Protein AF-A0A7S1PR80-F1 (afdb_monomer_lite)

Structure (mmCIF, N/CA/C/O backbone):
data_AF-A0A7S1PR80-F1
#
_entry.id   AF-A0A7S1PR80-F1
#
loop_
_atom_site.group_PDB
_atom_site.id
_atom_site.type_symbol
_atom_site.label_atom_id
_atom_site.label_alt_id
_atom_site.label_comp_id
_atom_site.label_asym_id
_atom_site.label_entity_id
_atom_site.label_seq_id
_atom_site.pdbx_PDB_ins_code
_atom_site.Cartn_x
_atom_site.Cartn_y
_atom_site.Cartn_z
_atom_site.occupancy
_atom_site.B_iso_or_equiv
_atom_site.auth_seq_id
_atom_site.auth_comp_id
_atom_site.auth_asym_id
_atom_site.auth_atom_id
_atom_site.pdbx_PDB_model_num
ATOM 1 N N . MET A 1 1 ? 5.977 0.199 7.805 1.00 52.62 1 MET A N 1
ATOM 2 C CA . MET A 1 1 ? 6.678 -1.029 7.377 1.00 52.62 1 MET A CA 1
ATOM 3 C C . MET A 1 1 ? 7.730 -0.599 6.386 1.00 52.62 1 MET A C 1
ATOM 5 O O . MET A 1 1 ? 7.402 -0.422 5.227 1.00 52.62 1 MET A O 1
ATOM 9 N N . ASP A 1 2 ? 8.957 -0.393 6.842 1.00 49.97 2 ASP A N 1
ATOM 10 C CA . ASP A 1 2 ? 10.098 -0.130 5.963 1.00 49.97 2 ASP A CA 1
ATOM 11 C C . ASP A 1 2 ? 10.858 -1.455 5.792 1.00 49.97 2 ASP A C 1
ATOM 13 O O . ASP A 1 2 ? 11.865 -1.716 6.444 1.00 49.97 2 ASP A O 1
ATOM 17 N N . TYR A 1 3 ? 10.237 -2.398 5.077 1.00 60.94 3 TYR A N 1
ATOM 18 C CA . TYR A 1 3 ? 10.812 -3.721 4.816 1.00 60.94 3 TYR A CA 1
ATOM 19 C C . TYR A 1 3 ? 11.180 -3.744 3.349 1.00 60.94 3 TYR A C 1
ATOM 21 O O . TYR A 1 3 ? 10.397 -4.203 2.523 1.00 60.94 3 TYR A O 1
ATOM 29 N N . GLY A 1 4 ? 12.343 -3.196 3.040 1.00 55.50 4 GLY A N 1
ATOM 30 C CA . GLY A 1 4 ? 12.745 -3.032 1.658 1.00 55.50 4 GLY A CA 1
ATOM 31 C C . GLY A 1 4 ? 14.170 -2.531 1.549 1.00 55.50 4 GLY A C 1
ATOM 32 O O . GLY A 1 4 ? 14.521 -1.465 2.044 1.00 55.50 4 GLY A O 1
ATOM 33 N N . GLY A 1 5 ? 14.993 -3.347 0.906 1.00 67.69 5 GLY A N 1
ATOM 34 C CA . GLY A 1 5 ? 16.113 -2.924 0.074 1.00 67.69 5 GLY A CA 1
ATOM 35 C C . GLY A 1 5 ? 15.873 -3.497 -1.325 1.00 67.69 5 GLY A C 1
ATOM 36 O O . GLY A 1 5 ? 14.945 -4.267 -1.504 1.00 67.69 5 GLY A O 1
ATOM 37 N N . HIS A 1 6 ? 16.699 -3.175 -2.310 1.00 78.25 6 HIS A N 1
ATOM 38 C CA . HIS A 1 6 ? 16.514 -3.629 -3.698 1.00 78.25 6 HIS A CA 1
ATOM 39 C C . HIS A 1 6 ? 16.252 -5.154 -3.820 1.00 78.25 6 HIS A C 1
ATOM 41 O O . HIS A 1 6 ? 17.001 -5.949 -3.247 1.00 78.25 6 HIS A O 1
ATOM 47 N N . ASP A 1 7 ? 15.216 -5.549 -4.574 1.00 89.44 7 ASP A N 1
ATOM 48 C CA . ASP A 1 7 ? 14.821 -6.944 -4.855 1.00 89.44 7 ASP A CA 1
ATOM 49 C C . ASP A 1 7 ? 14.384 -7.802 -3.635 1.00 89.44 7 ASP A C 1
ATOM 51 O O . ASP A 1 7 ? 14.523 -9.036 -3.635 1.00 89.44 7 ASP A O 1
ATOM 55 N N . SER A 1 8 ? 13.841 -7.199 -2.573 1.00 91.06 8 SER A N 1
ATOM 56 C CA . SER A 1 8 ? 13.411 -7.939 -1.379 1.00 91.06 8 SER A CA 1
ATOM 57 C C . SER A 1 8 ? 12.095 -8.692 -1.590 1.00 91.06 8 SER A C 1
ATOM 59 O O . SER A 1 8 ? 11.257 -8.364 -2.431 1.00 91.06 8 SER A O 1
ATOM 61 N N . ARG A 1 9 ? 11.873 -9.738 -0.782 1.00 92.44 9 ARG A N 1
ATOM 62 C CA . ARG A 1 9 ? 10.638 -10.537 -0.811 1.00 92.44 9 ARG A CA 1
ATOM 63 C C . ARG A 1 9 ? 10.040 -10.648 0.584 1.00 92.44 9 ARG A C 1
ATOM 65 O O . ARG A 1 9 ? 10.538 -11.402 1.418 1.00 92.44 9 ARG A O 1
ATOM 72 N N . PHE A 1 10 ? 8.938 -9.945 0.818 1.00 92.44 10 PHE A N 1
ATOM 73 C CA . PHE A 1 10 ? 8.211 -9.945 2.083 1.00 92.44 10 PHE A CA 1
ATOM 74 C C . PHE A 1 10 ? 6.876 -10.680 1.927 1.00 92.44 10 PHE A C 1
ATOM 76 O O . PHE A 1 10 ? 5.903 -10.144 1.392 1.00 92.44 10 PHE A O 1
ATOM 83 N N . LEU A 1 11 ? 6.838 -11.949 2.346 1.00 95.19 11 LEU A N 1
ATOM 84 C CA . LEU A 1 11 ? 5.762 -12.873 1.980 1.00 95.19 11 LEU A CA 1
ATOM 85 C C . LEU A 1 11 ? 5.112 -13.548 3.194 1.00 95.19 11 LEU A C 1
ATOM 87 O O . LEU A 1 11 ? 5.820 -14.124 4.016 1.00 95.19 11 LEU A O 1
ATOM 91 N N . ARG A 1 12 ? 3.772 -13.615 3.216 1.00 96.69 12 ARG A N 1
ATOM 92 C CA . ARG A 1 12 ? 2.973 -14.400 4.190 1.00 96.69 12 ARG A CA 1
ATOM 93 C C . ARG A 1 12 ? 3.199 -14.044 5.664 1.00 96.69 12 ARG A C 1
ATOM 95 O O . ARG A 1 12 ? 3.108 -14.909 6.532 1.00 96.69 12 ARG A O 1
ATOM 102 N N . ASN A 1 13 ? 3.460 -12.779 5.953 1.00 93.88 13 ASN A N 1
ATOM 103 C CA . ASN A 1 13 ? 3.647 -12.304 7.317 1.00 93.88 13 ASN A CA 1
ATOM 104 C C . ASN A 1 13 ? 2.345 -11.776 7.921 1.00 93.88 13 ASN A C 1
ATOM 106 O O . ASN A 1 13 ? 1.431 -11.364 7.204 1.00 93.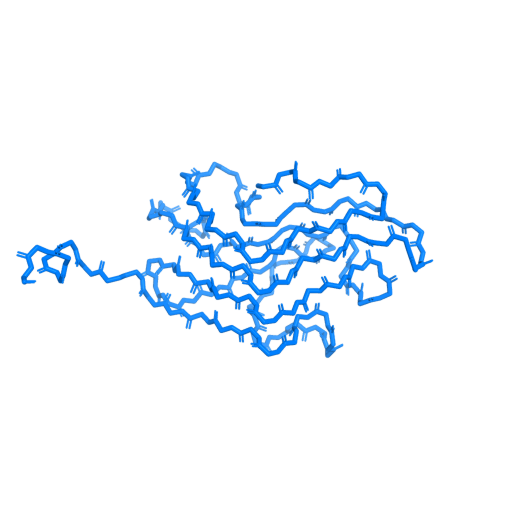88 13 ASN A O 1
ATOM 110 N N . LEU A 1 14 ? 2.303 -11.744 9.253 1.00 93.94 14 LEU A N 1
ATOM 111 C CA . LEU A 1 14 ? 1.378 -10.906 10.006 1.00 93.94 14 LEU A CA 1
ATOM 112 C C . LEU A 1 14 ? 2.093 -9.612 10.389 1.00 93.94 14 LEU A C 1
ATOM 114 O O . LEU A 1 14 ? 3.159 -9.639 11.000 1.00 93.94 14 LEU A O 1
ATOM 118 N N . VAL A 1 15 ? 1.473 -8.491 10.056 1.00 90.88 15 VAL A N 1
ATOM 119 C CA . VAL A 1 15 ? 1.936 -7.147 10.370 1.00 90.88 15 VAL A CA 1
ATOM 120 C C . VAL A 1 15 ? 0.882 -6.478 11.231 1.00 90.88 15 VAL A C 1
ATOM 122 O O . VAL A 1 15 ? -0.293 -6.468 10.872 1.00 90.88 15 VAL A O 1
ATOM 125 N N . VAL A 1 16 ? 1.295 -5.889 12.347 1.00 91.00 16 VAL A N 1
ATOM 126 C CA . VAL A 1 16 ? 0.416 -5.081 13.196 1.00 91.00 16 VAL A CA 1
ATOM 127 C C . VAL A 1 16 ? 1.081 -3.731 13.394 1.00 91.00 16 VAL A C 1
ATOM 129 O O . VAL A 1 16 ? 2.191 -3.660 13.916 1.00 91.00 16 VAL A O 1
ATOM 132 N N . THR A 1 17 ? 0.423 -2.661 12.956 1.00 87.56 17 THR 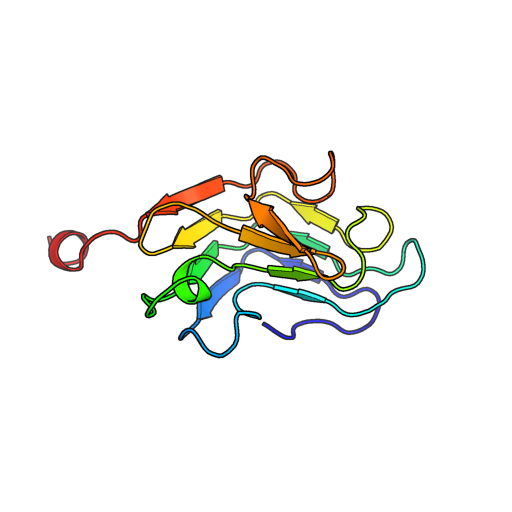A N 1
ATOM 133 C CA . THR A 1 17 ? 0.982 -1.309 13.012 1.00 87.56 17 THR A CA 1
ATOM 134 C C . THR A 1 17 ? 0.216 -0.461 14.009 1.00 87.56 17 THR A C 1
ATOM 136 O O . THR A 1 17 ? -1.005 -0.332 13.908 1.00 87.56 17 THR A O 1
ATOM 139 N N . LEU A 1 18 ? 0.937 0.177 14.929 1.00 83.00 18 LEU A N 1
ATOM 140 C CA . LEU A 1 18 ? 0.413 1.337 15.639 1.00 83.00 18 LEU A CA 1
ATOM 141 C C . LEU A 1 18 ? 0.523 2.538 14.690 1.00 83.00 18 LEU A C 1
ATOM 143 O O . LEU A 1 18 ? 1.610 2.772 14.160 1.00 83.00 18 LEU A O 1
ATOM 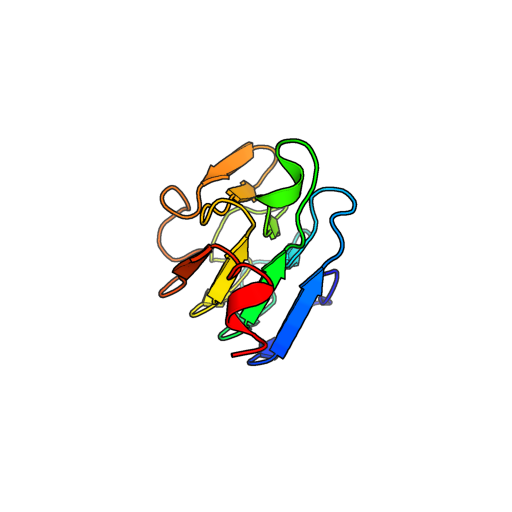147 N N . PRO A 1 19 ? -0.574 3.260 14.422 1.00 68.00 19 PRO A N 1
ATOM 148 C CA . PRO A 1 19 ? -0.598 4.307 13.411 1.00 68.00 19 PRO A CA 1
ATOM 149 C C . PRO A 1 19 ? 0.400 5.409 13.770 1.00 68.00 19 PRO A C 1
ATOM 151 O O . PRO A 1 19 ? 0.280 6.059 14.808 1.00 68.00 19 PRO A O 1
ATOM 154 N N . TYR A 1 20 ? 1.394 5.598 12.906 1.00 64.75 20 TYR A N 1
ATOM 155 C CA . TYR A 1 20 ? 2.509 6.515 13.131 1.00 64.75 20 TYR A CA 1
ATOM 156 C C . TYR A 1 20 ? 2.333 7.780 12.275 1.00 64.75 20 TYR A C 1
ATOM 158 O O . TYR A 1 20 ? 1.866 8.827 12.743 1.00 64.75 20 TYR A O 1
ATOM 166 N N . ASP A 1 21 ? 2.596 7.655 10.980 1.00 67.25 21 ASP A N 1
ATOM 167 C CA . ASP A 1 21 ? 2.653 8.753 10.012 1.00 67.25 21 ASP A CA 1
ATOM 168 C C . ASP A 1 21 ? 1.926 8.446 8.690 1.00 67.25 21 ASP A C 1
ATOM 170 O O . ASP A 1 21 ? 1.951 9.263 7.778 1.00 67.25 21 ASP A O 1
ATOM 174 N N . GLY A 1 22 ? 1.239 7.302 8.598 1.00 67.38 22 GLY A N 1
ATOM 175 C CA . GLY A 1 22 ? 0.592 6.828 7.370 1.00 67.38 22 GLY A CA 1
ATOM 176 C C . GLY A 1 22 ? 1.430 5.814 6.585 1.00 67.38 22 GLY A C 1
ATOM 177 O O . GLY A 1 22 ? 0.887 5.113 5.740 1.00 67.38 22 GLY A O 1
ATOM 178 N N . GLN A 1 23 ? 2.708 5.617 6.923 1.00 76.88 23 GLN A N 1
ATOM 179 C CA . GLN A 1 23 ? 3.593 4.629 6.290 1.00 76.88 23 GLN A CA 1
ATOM 180 C C . GLN A 1 23 ? 3.449 3.245 6.962 1.00 76.88 23 GLN A C 1
ATOM 182 O O . GLN A 1 23 ? 4.413 2.627 7.429 1.00 76.88 23 GLN A O 1
ATOM 187 N N . ASN A 1 24 ? 2.202 2.770 7.067 1.00 85.50 24 ASN A N 1
ATOM 188 C CA . ASN A 1 24 ? 1.814 1.651 7.927 1.00 85.50 24 ASN A CA 1
ATOM 189 C C . ASN A 1 24 ? 2.289 0.283 7.397 1.00 85.50 24 ASN A C 1
ATOM 191 O O . ASN A 1 24 ? 3.344 -0.191 7.813 1.00 85.50 24 ASN A O 1
ATOM 195 N N . CYS A 1 25 ? 1.534 -0.390 6.524 1.00 89.44 25 CYS A N 1
ATOM 196 C CA . CYS A 1 25 ? 1.786 -1.779 6.098 1.00 89.44 25 CYS A CA 1
ATOM 197 C C . CYS A 1 25 ? 2.849 -1.922 5.010 1.00 89.44 25 CYS A C 1
ATOM 199 O O . CYS A 1 25 ? 3.476 -2.973 4.891 1.00 89.44 25 CYS A O 1
ATOM 201 N N . VAL A 1 26 ? 3.041 -0.885 4.206 1.00 90.31 26 VAL A N 1
ATOM 202 C CA . VAL A 1 26 ? 4.012 -0.854 3.115 1.00 90.31 26 VAL A CA 1
ATOM 203 C C . VAL A 1 26 ? 4.600 0.548 3.059 1.00 90.31 26 VAL A C 1
ATOM 205 O O . VAL A 1 26 ? 3.862 1.526 3.156 1.00 90.31 26 VAL A O 1
ATOM 208 N N . ASN A 1 27 ? 5.915 0.649 2.929 1.00 89.06 27 ASN A N 1
ATOM 209 C CA . ASN A 1 27 ? 6.607 1.898 2.658 1.00 89.06 27 ASN A CA 1
ATOM 210 C C . ASN A 1 27 ? 7.714 1.619 1.649 1.00 89.06 27 ASN A C 1
ATOM 212 O O . ASN A 1 27 ? 8.611 0.835 1.941 1.00 89.06 27 ASN A O 1
ATOM 216 N N . ILE A 1 28 ? 7.599 2.196 0.461 1.00 89.06 28 ILE A N 1
ATOM 217 C CA . ILE A 1 28 ? 8.436 1.871 -0.687 1.00 89.06 28 ILE A CA 1
ATOM 218 C C . ILE A 1 28 ? 8.938 3.159 -1.316 1.00 89.06 28 ILE A C 1
ATOM 220 O O . ILE A 1 28 ? 8.149 4.015 -1.724 1.00 89.06 28 ILE A O 1
ATOM 224 N N . GLY A 1 29 ? 10.264 3.262 -1.383 1.00 88.56 29 GLY A N 1
ATOM 225 C CA . GLY A 1 29 ? 10.969 4.329 -2.077 1.00 88.56 29 GLY A CA 1
ATOM 226 C C . GLY A 1 29 ? 10.980 4.150 -3.596 1.00 88.56 29 GLY A C 1
ATOM 227 O O . GLY A 1 29 ? 10.206 3.383 -4.166 1.00 88.56 29 GLY A O 1
ATOM 228 N N . ASP A 1 30 ? 11.888 4.873 -4.246 1.00 89.56 30 ASP A N 1
ATOM 229 C CA . ASP A 1 30 ? 12.098 4.762 -5.687 1.00 89.56 30 ASP A CA 1
ATOM 230 C C . ASP A 1 30 ? 12.969 3.552 -6.036 1.00 89.56 30 ASP A C 1
ATOM 232 O O . ASP A 1 30 ? 14.008 3.314 -5.415 1.00 89.56 30 ASP A O 1
ATOM 236 N N . PHE A 1 31 ? 12.586 2.838 -7.092 1.00 89.25 31 PHE A N 1
ATOM 237 C CA . PHE A 1 31 ? 13.323 1.705 -7.637 1.00 89.25 31 PHE A CA 1
ATOM 238 C C . PHE A 1 31 ? 13.536 1.835 -9.147 1.00 89.25 31 PHE A C 1
ATOM 240 O O . PHE A 1 31 ? 12.786 2.489 -9.876 1.00 89.25 31 PHE A O 1
ATOM 247 N N . ALA A 1 32 ? 14.569 1.156 -9.646 1.00 90.00 32 ALA A N 1
ATOM 248 C CA . ALA A 1 32 ? 14.673 0.882 -11.071 1.00 90.00 32 ALA A CA 1
ATOM 249 C C . ALA A 1 32 ? 13.576 -0.113 -11.490 1.00 90.00 32 ALA A C 1
ATOM 251 O O . ALA A 1 32 ? 13.163 -0.977 -10.714 1.00 90.00 32 ALA A O 1
ATOM 252 N N . ALA A 1 33 ? 13.099 -0.006 -12.732 1.00 91.44 33 ALA A N 1
ATOM 253 C CA . ALA A 1 33 ? 12.087 -0.926 -13.245 1.00 91.44 33 ALA A CA 1
ATOM 254 C C . ALA A 1 33 ? 12.594 -2.378 -13.181 1.00 91.44 33 ALA A C 1
ATOM 256 O O . ALA A 1 33 ? 13.708 -2.665 -13.616 1.00 91.44 33 ALA A O 1
ATOM 257 N N . GLY A 1 34 ? 11.765 -3.281 -12.656 1.00 88.75 34 GLY A N 1
ATOM 258 C CA . GLY A 1 34 ? 12.105 -4.696 -12.479 1.00 88.75 34 GLY A CA 1
ATOM 259 C C . GLY A 1 34 ? 12.904 -5.023 -11.216 1.00 88.75 34 GLY A C 1
ATOM 260 O O . GLY A 1 34 ? 13.170 -6.198 -10.988 1.00 88.75 34 GLY A O 1
ATOM 261 N N . HIS A 1 35 ? 13.231 -4.018 -10.400 1.00 90.19 35 HIS A N 1
ATOM 262 C CA . HIS A 1 35 ? 14.014 -4.182 -9.174 1.00 90.19 35 HIS A CA 1
ATOM 263 C C . HIS A 1 35 ? 13.278 -3.802 -7.885 1.00 90.19 35 HIS A C 1
ATOM 265 O O . HIS A 1 35 ? 13.865 -3.565 -6.825 1.00 90.19 35 HIS A O 1
ATOM 271 N N . GLY A 1 36 ? 11.961 -3.709 -8.009 1.00 91.25 36 GLY A N 1
ATOM 272 C CA . GLY A 1 36 ? 11.069 -3.477 -6.896 1.00 91.25 36 GLY A CA 1
ATOM 273 C C . GLY A 1 36 ? 10.976 -4.658 -5.952 1.00 91.25 36 GLY A C 1
ATOM 274 O O . GLY A 1 36 ? 11.189 -5.814 -6.325 1.00 91.25 36 GLY A O 1
ATOM 275 N N . ASP A 1 37 ? 10.531 -4.358 -4.743 1.00 91.94 37 ASP A N 1
ATOM 276 C CA . ASP A 1 37 ? 10.188 -5.384 -3.776 1.00 91.94 37 ASP A CA 1
ATOM 277 C C . ASP A 1 37 ? 8.941 -6.171 -4.179 1.00 91.94 37 ASP A C 1
ATOM 279 O O . ASP A 1 37 ? 8.030 -5.686 -4.860 1.00 91.94 37 ASP A O 1
ATOM 283 N N . VAL A 1 38 ? 8.881 -7.409 -3.693 1.00 93.31 38 VAL A N 1
ATOM 284 C CA . VAL A 1 38 ? 7.700 -8.265 -3.776 1.00 93.31 38 VAL A CA 1
ATOM 285 C C . VAL A 1 38 ? 7.074 -8.383 -2.395 1.00 93.31 38 VAL A C 1
ATOM 287 O O . VAL A 1 38 ? 7.612 -9.058 -1.513 1.00 93.31 38 VAL A O 1
ATOM 290 N N . ILE A 1 39 ? 5.897 -7.790 -2.224 1.00 94.12 39 ILE A N 1
ATOM 291 C CA . ILE A 1 39 ? 5.129 -7.823 -0.979 1.00 94.12 39 ILE A CA 1
ATOM 292 C C . ILE A 1 39 ? 3.823 -8.551 -1.251 1.00 94.12 39 ILE A C 1
ATOM 294 O O . ILE A 1 39 ? 2.888 -7.995 -1.827 1.00 94.12 39 ILE A O 1
ATOM 298 N N . ALA A 1 40 ? 3.748 -9.817 -0.843 1.00 95.81 40 ALA A N 1
ATOM 299 C CA . ALA A 1 40 ? 2.605 -10.641 -1.205 1.00 95.81 40 ALA A CA 1
ATOM 300 C C . ALA A 1 40 ? 2.094 -11.567 -0.103 1.00 95.81 40 ALA A C 1
ATOM 302 O O . ALA A 1 40 ? 2.848 -12.155 0.675 1.00 95.81 40 ALA A O 1
ATOM 303 N N . ASN A 1 41 ? 0.779 -11.779 -0.114 1.00 97.56 41 ASN A N 1
ATOM 304 C CA . ASN A 1 41 ? 0.054 -12.671 0.787 1.00 97.56 41 ASN A CA 1
ATOM 305 C C . ASN A 1 41 ? 0.203 -12.326 2.274 1.00 97.56 41 ASN A C 1
ATOM 307 O O . ASN A 1 41 ? 0.030 -13.200 3.126 1.00 97.56 41 ASN A O 1
ATOM 311 N N . ASN A 1 42 ? 0.540 -11.080 2.603 1.00 95.75 42 ASN A N 1
ATOM 312 C CA . ASN A 1 42 ? 0.661 -10.640 3.987 1.00 95.75 42 ASN A CA 1
ATOM 313 C C . ASN A 1 42 ? -0.715 -10.291 4.555 1.00 95.75 42 ASN A C 1
ATOM 315 O O . ASN A 1 42 ? -1.612 -9.861 3.835 1.00 95.75 42 ASN A O 1
ATOM 319 N N . SER A 1 43 ? -0.878 -10.459 5.861 1.00 96.12 43 SER A N 1
ATOM 320 C CA . SER A 1 43 ? -1.997 -9.887 6.607 1.00 96.12 43 SER A CA 1
ATOM 321 C C . SER A 1 43 ? -1.487 -8.671 7.362 1.00 96.12 43 SER A C 1
ATOM 323 O O . SER A 1 43 ? -0.568 -8.804 8.164 1.00 96.12 43 SER A O 1
ATOM 325 N N . CYS A 1 44 ? -2.062 -7.500 7.117 1.00 93.56 44 CYS A N 1
ATOM 326 C CA . CYS A 1 44 ? -1.712 -6.281 7.825 1.00 93.56 44 CYS A CA 1
ATOM 327 C C . CYS A 1 44 ? -2.900 -5.718 8.593 1.00 93.56 44 CYS A C 1
ATOM 329 O O . CYS A 1 44 ? -3.967 -5.497 8.029 1.00 93.56 44 CYS A O 1
ATOM 331 N N . VAL A 1 45 ? -2.685 -5.447 9.872 1.00 93.38 45 VAL A N 1
ATOM 332 C CA . VAL A 1 45 ? -3.641 -4.829 10.780 1.00 93.38 45 VAL A CA 1
ATOM 333 C C . VAL A 1 45 ? -3.159 -3.420 11.102 1.00 93.38 45 VAL A C 1
ATOM 335 O O . VAL A 1 45 ? -2.130 -3.248 11.758 1.00 93.38 45 VAL A O 1
ATOM 338 N N . VAL A 1 46 ? -3.909 -2.412 10.660 1.00 91.88 46 VAL A N 1
ATOM 339 C CA . VAL A 1 46 ? -3.669 -1.008 11.004 1.00 91.88 46 VAL A CA 1
ATOM 340 C C . VAL A 1 46 ? -4.525 -0.650 12.204 1.00 91.88 46 VAL A C 1
ATOM 342 O O . VAL A 1 46 ? -5.744 -0.509 12.089 1.00 91.88 46 VAL A O 1
ATOM 345 N N . MET A 1 47 ? -3.893 -0.517 13.370 1.00 89.69 47 MET A N 1
ATOM 346 C CA . MET A 1 47 ? -4.613 -0.206 14.599 1.00 89.69 47 MET A CA 1
ATOM 347 C C . MET A 1 47 ? -5.331 1.155 14.493 1.00 89.69 47 MET A C 1
ATOM 349 O O . MET A 1 47 ? -4.834 2.059 13.815 1.00 89.69 47 MET A O 1
ATOM 353 N N . PRO A 1 48 ? -6.491 1.319 15.160 1.00 87.94 48 PRO A N 1
ATOM 354 C CA . PRO A 1 48 ? -7.277 2.551 15.128 1.00 87.94 48 PRO A CA 1
ATOM 355 C C . PRO A 1 48 ? -6.459 3.822 15.395 1.00 87.94 48 PRO A C 1
ATOM 357 O O . PRO A 1 48 ? -5.669 3.877 16.339 1.00 87.94 48 PRO A O 1
ATOM 360 N N . ALA A 1 49 ? -6.698 4.858 14.590 1.00 83.75 49 ALA A N 1
ATOM 361 C CA . ALA A 1 49 ? -6.069 6.174 14.694 1.00 83.75 49 ALA A CA 1
ATOM 362 C C . ALA A 1 49 ? -7.103 7.281 14.484 1.00 83.75 49 ALA A C 1
ATOM 364 O O . ALA A 1 49 ? -8.106 7.080 13.803 1.00 83.75 49 ALA A O 1
ATOM 365 N N . GLY A 1 50 ? -6.819 8.481 14.993 1.00 75.94 50 GLY A N 1
ATOM 366 C CA . GLY A 1 50 ? -7.585 9.667 14.620 1.00 75.94 50 GLY A CA 1
ATOM 367 C C . GLY A 1 50 ? -7.376 10.036 13.147 1.00 75.94 50 GLY A C 1
ATOM 368 O O . GLY A 1 50 ? -6.244 10.055 12.657 1.00 75.94 50 GLY A O 1
ATOM 369 N N . GLY A 1 51 ? -8.470 10.371 12.462 1.00 79.88 51 GLY A N 1
ATOM 370 C CA . GLY A 1 51 ? -8.454 10.811 11.067 1.00 79.88 51 GLY A CA 1
ATOM 371 C C . GLY A 1 51 ? -7.991 9.729 10.089 1.00 79.88 51 GLY A C 1
ATOM 372 O O . GLY A 1 51 ? -8.237 8.538 10.266 1.00 79.88 51 GLY A O 1
ATOM 373 N N . ASP A 1 52 ? -7.302 10.160 9.038 1.00 80.56 52 ASP A N 1
ATOM 374 C CA . ASP A 1 52 ? -7.016 9.319 7.869 1.00 80.56 52 ASP A CA 1
ATOM 375 C C . ASP A 1 52 ? -5.887 8.313 8.109 1.00 80.56 52 ASP A C 1
ATOM 377 O O . ASP A 1 52 ? -5.764 7.311 7.408 1.00 80.56 52 ASP A O 1
ATOM 381 N N . LYS A 1 53 ? -5.098 8.518 9.165 1.00 82.94 53 LYS A N 1
ATOM 382 C CA . LYS A 1 53 ? -3.951 7.668 9.505 1.00 82.94 53 LYS A CA 1
ATOM 383 C C . LYS A 1 53 ? -4.329 6.210 9.777 1.00 82.94 53 LYS A C 1
ATOM 385 O O . LYS A 1 53 ? -3.499 5.330 9.583 1.00 82.94 53 LYS A O 1
ATOM 390 N N . GLY A 1 54 ? -5.567 5.954 10.209 1.00 87.62 54 GLY A N 1
ATOM 391 C CA . GLY A 1 54 ? -6.078 4.605 10.474 1.00 87.62 54 GLY A CA 1
ATOM 392 C C . GLY A 1 54 ? -6.500 3.824 9.223 1.00 87.62 54 GLY A C 1
ATOM 393 O O . GLY A 1 54 ? -6.845 2.650 9.342 1.00 87.62 54 GLY A O 1
ATOM 394 N N . ARG A 1 55 ? -6.495 4.458 8.040 1.00 90.56 55 ARG A N 1
ATOM 395 C CA . ARG A 1 55 ? -6.855 3.825 6.756 1.00 90.56 55 ARG A CA 1
ATOM 396 C C . ARG A 1 55 ? -5.724 3.776 5.736 1.00 90.56 55 ARG A C 1
ATOM 398 O O . ARG A 1 55 ? -5.813 2.978 4.808 1.00 90.56 55 ARG A O 1
ATOM 405 N N . VAL A 1 56 ? -4.667 4.576 5.886 1.00 92.56 56 VAL A N 1
ATOM 406 C CA . VAL A 1 56 ? -3.510 4.484 4.985 1.00 92.56 56 VAL A CA 1
ATOM 407 C C . VAL A 1 56 ? -2.771 3.179 5.265 1.00 92.56 56 VAL A C 1
ATOM 409 O O . VAL A 1 56 ? -2.303 2.965 6.376 1.00 92.56 56 VAL A O 1
ATOM 412 N N . VAL A 1 57 ? -2.686 2.281 4.290 1.00 92.94 57 VAL A N 1
ATOM 413 C CA . VAL A 1 57 ? -1.995 0.992 4.443 1.00 92.94 57 VAL A CA 1
ATOM 414 C C . VAL A 1 57 ? -0.637 0.993 3.762 1.00 92.94 57 VAL A C 1
ATOM 416 O O . VAL A 1 57 ? 0.237 0.244 4.173 1.00 92.94 57 VAL A O 1
ATOM 419 N N . ALA A 1 58 ? -0.419 1.832 2.759 1.00 91.88 58 ALA A N 1
ATOM 420 C CA . ALA A 1 58 ? 0.802 1.808 1.973 1.00 91.88 58 ALA A CA 1
ATOM 421 C C . ALA A 1 58 ? 1.238 3.213 1.577 1.00 91.88 58 ALA A C 1
ATOM 423 O O . ALA A 1 58 ? 0.393 4.070 1.325 1.00 91.88 58 ALA A O 1
ATOM 424 N N . HIS A 1 59 ? 2.547 3.409 1.478 1.00 92.44 59 HIS A N 1
ATOM 425 C CA . HIS A 1 59 ? 3.174 4.573 0.878 1.00 92.44 59 HIS A CA 1
ATOM 426 C C . HIS A 1 59 ? 4.146 4.109 -0.205 1.00 92.44 59 HIS A C 1
ATOM 428 O O . HIS A 1 59 ? 5.032 3.303 0.068 1.00 92.44 59 HIS A O 1
ATOM 434 N N . LEU A 1 60 ? 3.933 4.574 -1.432 1.00 92.12 60 LEU A N 1
ATOM 435 C CA . LEU A 1 60 ? 4.715 4.236 -2.614 1.00 92.12 60 LEU A CA 1
ATOM 436 C C . LEU A 1 60 ? 5.156 5.539 -3.284 1.00 92.12 60 LEU A C 1
ATOM 438 O O . LEU A 1 60 ? 4.307 6.314 -3.745 1.00 92.12 60 LEU A O 1
ATOM 442 N N . THR A 1 61 ? 6.464 5.772 -3.402 1.00 92.31 61 THR A N 1
ATOM 443 C CA . THR A 1 61 ? 6.960 6.933 -4.157 1.00 92.31 61 THR A CA 1
ATOM 444 C C . THR A 1 61 ? 6.592 6.815 -5.640 1.00 92.31 61 THR A C 1
ATOM 446 O O . THR A 1 61 ? 6.136 7.786 -6.246 1.00 92.31 61 THR A O 1
ATOM 449 N N . GLN A 1 62 ? 6.669 5.603 -6.207 1.00 91.81 62 GLN A N 1
ATOM 450 C CA . GLN A 1 62 ? 6.258 5.302 -7.582 1.00 91.81 62 GLN A CA 1
ATOM 451 C C . GLN A 1 62 ? 5.004 4.422 -7.612 1.00 91.81 62 GLN A C 1
ATOM 453 O O . GLN A 1 62 ? 5.019 3.253 -7.238 1.00 91.81 62 GLN A O 1
ATOM 458 N N . CYS A 1 63 ? 3.907 4.988 -8.112 1.00 91.62 63 CYS A N 1
ATOM 459 C CA . CYS A 1 63 ? 2.598 4.339 -8.189 1.00 91.62 63 CYS A CA 1
ATOM 460 C C . CYS A 1 63 ? 2.433 3.471 -9.453 1.00 91.62 63 CYS A C 1
ATOM 462 O O . CYS A 1 63 ? 1.550 3.725 -10.271 1.00 91.62 63 CYS A O 1
ATOM 464 N N . ASP A 1 64 ? 3.322 2.502 -9.678 1.00 92.50 64 ASP A N 1
ATOM 465 C CA . ASP A 1 64 ? 3.340 1.712 -10.916 1.00 92.50 64 ASP A CA 1
ATOM 466 C C . ASP A 1 64 ? 3.917 0.306 -10.678 1.00 92.50 64 ASP A C 1
ATOM 468 O O . ASP A 1 64 ? 4.957 0.137 -10.039 1.00 92.50 64 ASP A O 1
ATOM 472 N N . ALA A 1 65 ? 3.232 -0.708 -11.215 1.00 92.38 65 ALA A N 1
ATOM 473 C CA . ALA A 1 65 ? 3.550 -2.125 -11.032 1.00 92.38 65 ALA A CA 1
ATOM 474 C C . ALA A 1 65 ? 4.932 -2.537 -11.582 1.00 92.38 65 ALA A C 1
ATOM 476 O O . ALA A 1 65 ? 5.439 -3.612 -11.272 1.00 92.38 65 ALA A O 1
ATOM 477 N N . ARG A 1 66 ? 5.575 -1.695 -12.400 1.00 93.00 66 ARG A N 1
ATOM 478 C CA . ARG A 1 66 ? 6.947 -1.919 -12.884 1.00 93.00 66 ARG A CA 1
ATOM 479 C C . ARG A 1 66 ? 8.004 -1.752 -11.792 1.00 93.00 66 ARG A C 1
ATOM 481 O O . ARG A 1 66 ? 9.121 -2.239 -11.974 1.00 93.00 66 ARG A O 1
ATOM 488 N N . PHE A 1 67 ? 7.679 -1.059 -10.700 1.00 92.56 67 PHE A N 1
ATOM 489 C CA . PHE A 1 67 ? 8.622 -0.710 -9.629 1.00 92.56 67 PHE A CA 1
ATOM 490 C C . PHE A 1 67 ? 8.328 -1.408 -8.302 1.00 92.56 67 PHE A C 1
ATOM 492 O O . PHE A 1 67 ? 9.100 -1.258 -7.365 1.00 92.56 67 PHE A O 1
ATOM 499 N N . VAL A 1 68 ? 7.231 -2.161 -8.202 1.00 92.06 68 VAL A N 1
ATOM 500 C CA . VAL A 1 68 ? 6.878 -2.953 -7.020 1.00 92.06 68 VAL A CA 1
ATOM 501 C C . VAL A 1 68 ? 5.852 -4.013 -7.406 1.00 92.06 68 VAL A C 1
ATOM 503 O O . VAL A 1 68 ? 4.994 -3.775 -8.253 1.00 92.06 68 VAL A O 1
ATOM 506 N N . THR A 1 69 ? 5.916 -5.186 -6.781 1.00 93.06 69 THR A N 1
ATOM 507 C CA . THR A 1 69 ? 4.863 -6.201 -6.899 1.00 93.06 69 THR A CA 1
ATOM 508 C C . THR A 1 69 ? 4.103 -6.307 -5.590 1.00 93.06 69 THR A C 1
ATOM 510 O O . THR A 1 69 ? 4.655 -6.784 -4.595 1.00 93.06 69 THR A O 1
ATOM 513 N N . LEU A 1 70 ? 2.821 -5.942 -5.606 1.00 94.38 70 LEU A N 1
ATOM 514 C CA . LEU A 1 70 ? 1.922 -6.152 -4.480 1.00 94.38 70 LEU A CA 1
ATOM 515 C C . LEU A 1 70 ? 0.786 -7.102 -4.879 1.00 94.38 70 LEU A C 1
ATOM 517 O O . LEU A 1 70 ? 0.122 -6.914 -5.904 1.00 94.38 70 LEU A O 1
ATOM 521 N N . ALA A 1 71 ? 0.595 -8.178 -4.114 1.00 96.31 71 ALA A N 1
ATOM 522 C CA . ALA A 1 71 ? -0.421 -9.170 -4.459 1.00 96.31 71 ALA A CA 1
ATOM 523 C C . ALA A 1 71 ? -0.949 -9.982 -3.273 1.00 96.31 71 ALA A C 1
ATOM 525 O O . ALA A 1 71 ? -0.189 -10.474 -2.439 1.00 96.31 71 ALA A O 1
ATOM 526 N N . GLY A 1 72 ? -2.257 -10.231 -3.242 1.00 97.12 72 GLY A N 1
ATOM 527 C CA . GLY A 1 72 ? -2.902 -11.140 -2.290 1.00 97.12 72 GLY A CA 1
ATOM 528 C C . GLY A 1 72 ? -2.828 -10.687 -0.829 1.00 97.12 72 GLY A C 1
ATOM 529 O O . GLY A 1 72 ? -2.999 -11.497 0.086 1.00 97.12 72 GLY A O 1
ATOM 530 N N . ASN A 1 73 ? -2.526 -9.416 -0.585 1.00 96.81 73 ASN A N 1
ATOM 531 C CA . ASN A 1 73 ? -2.437 -8.844 0.746 1.00 96.81 73 ASN A CA 1
ATOM 532 C C . ASN A 1 73 ? -3.837 -8.644 1.348 1.00 96.81 73 ASN A C 1
ATOM 534 O O . ASN A 1 73 ? -4.813 -8.308 0.676 1.00 96.81 73 ASN A O 1
ATOM 538 N N . ARG A 1 74 ? -3.945 -8.866 2.655 1.00 97.50 74 ARG A N 1
ATOM 539 C CA . ARG A 1 74 ? -5.181 -8.713 3.425 1.00 97.50 74 ARG A CA 1
ATOM 540 C C . ARG A 1 74 ? -5.003 -7.588 4.424 1.00 97.50 74 ARG A C 1
ATOM 542 O O . ARG A 1 74 ? -4.199 -7.711 5.343 1.00 97.50 74 ARG A O 1
ATOM 549 N N . TYR A 1 75 ? -5.757 -6.514 4.252 1.00 95.44 75 TYR A N 1
ATOM 550 C CA . TYR A 1 75 ? -5.719 -5.349 5.123 1.00 95.44 75 TYR A CA 1
ATOM 551 C C . TYR A 1 75 ? -6.893 -5.362 6.093 1.00 95.44 75 TYR A C 1
ATOM 553 O O . TYR A 1 75 ? -8.037 -5.591 5.702 1.00 95.44 75 TYR A O 1
ATOM 561 N N . TYR A 1 76 ? -6.613 -5.059 7.351 1.00 94.44 76 TYR A N 1
ATOM 562 C CA . TYR A 1 76 ? -7.609 -4.862 8.388 1.00 94.44 76 TYR A CA 1
ATOM 563 C C . TYR A 1 76 ? -7.443 -3.457 8.946 1.00 94.44 76 TYR A C 1
ATOM 565 O O . TYR A 1 76 ? -6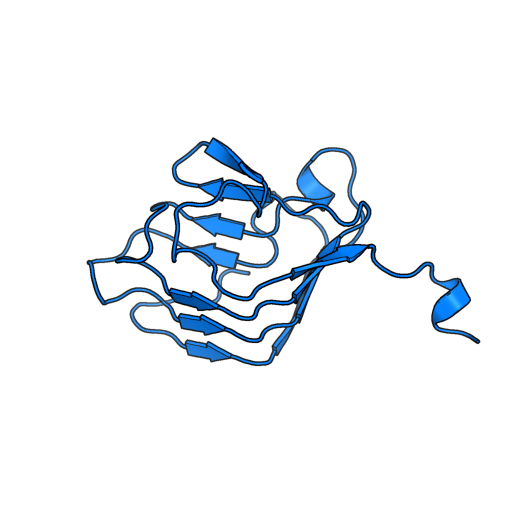.403 -3.135 9.518 1.00 94.44 76 TYR A O 1
ATOM 573 N N . THR A 1 77 ? -8.454 -2.617 8.766 1.00 93.44 77 THR A N 1
ATOM 574 C CA . THR A 1 77 ? -8.461 -1.226 9.244 1.00 93.44 77 THR A CA 1
ATOM 575 C C . THR A 1 77 ? -9.687 -0.982 10.112 1.00 93.44 77 THR A C 1
ATOM 577 O O . THR A 1 77 ? -10.605 -1.799 10.151 1.00 93.44 77 THR A O 1
ATOM 580 N N . GLN A 1 78 ? -9.748 0.140 10.826 1.00 89.94 78 GLN A N 1
ATOM 581 C CA . GLN A 1 78 ? -10.898 0.429 11.690 1.00 89.94 78 GLN A CA 1
ATOM 582 C C . GLN A 1 78 ? -12.226 0.505 10.911 1.00 89.94 78 GLN A C 1
ATOM 584 O O . GLN A 1 78 ? -13.242 -0.000 11.379 1.00 89.94 78 GLN A O 1
ATOM 589 N N . GLY A 1 79 ? -12.220 1.134 9.732 1.00 90.56 79 GLY A N 1
ATOM 590 C CA . GLY A 1 79 ? -13.423 1.366 8.926 1.00 90.56 79 GLY A CA 1
ATOM 591 C C . GLY A 1 79 ? -13.681 0.323 7.840 1.00 90.56 79 GLY A C 1
ATOM 592 O O . GLY A 1 79 ? -14.660 0.448 7.112 1.00 90.56 79 GLY A O 1
ATOM 593 N N . GLY A 1 80 ? -12.798 -0.667 7.679 1.00 94.12 80 GLY A N 1
ATOM 594 C CA . GLY A 1 80 ? -12.856 -1.590 6.544 1.00 94.12 80 GLY A CA 1
ATOM 595 C C . GLY A 1 80 ? -12.590 -0.928 5.192 1.00 94.12 80 GLY A C 1
ATOM 596 O O . GLY A 1 80 ? -12.968 -1.461 4.155 1.00 94.12 80 GLY A O 1
ATOM 597 N N . ASN A 1 81 ? -11.925 0.225 5.199 1.00 93.38 81 ASN A N 1
ATOM 598 C CA . ASN A 1 81 ? -11.431 0.922 4.022 1.00 93.38 81 ASN A CA 1
ATOM 599 C C . ASN A 1 81 ? -9.905 1.054 4.091 1.00 93.38 81 ASN A C 1
ATOM 601 O O . ASN A 1 81 ? -9.330 1.215 5.166 1.00 93.38 81 ASN A O 1
ATOM 605 N N . ALA A 1 82 ? -9.246 0.967 2.941 1.00 93.88 82 ALA A N 1
ATOM 606 C CA . ALA A 1 82 ? -7.799 1.096 2.830 1.00 93.88 82 ALA A CA 1
ATOM 607 C C . ALA A 1 82 ? -7.461 2.125 1.757 1.00 93.88 82 ALA A C 1
ATOM 609 O O . ALA A 1 82 ? -8.092 2.154 0.697 1.00 93.88 82 ALA A O 1
ATOM 610 N N . THR A 1 83 ? -6.461 2.952 2.038 1.00 94.69 83 THR A N 1
ATOM 611 C CA . THR A 1 83 ? -5.907 3.929 1.103 1.00 94.69 83 THR A CA 1
ATOM 612 C C . THR A 1 83 ? -4.399 3.764 0.972 1.00 94.69 83 THR A C 1
ATOM 614 O O . THR A 1 83 ? -3.727 3.287 1.883 1.00 94.69 83 THR A O 1
ATOM 617 N N . PHE A 1 84 ? -3.869 4.175 -0.168 1.00 94.31 84 PHE A N 1
ATOM 618 C CA . PHE A 1 84 ? -2.457 4.189 -0.507 1.00 94.31 84 PHE A CA 1
ATOM 619 C C . PHE A 1 84 ? -2.044 5.637 -0.733 1.00 94.31 84 PHE A C 1
ATOM 621 O O . PHE A 1 84 ? -2.723 6.360 -1.455 1.00 94.31 84 PHE A O 1
ATOM 628 N N . GLU A 1 85 ? -0.931 6.049 -0.147 1.00 93.56 85 GLU A N 1
ATOM 629 C CA . GLU A 1 85 ? -0.196 7.224 -0.596 1.00 93.56 85 GLU A CA 1
ATOM 630 C C . GLU A 1 85 ? 0.651 6.809 -1.802 1.00 93.56 85 GLU A C 1
ATOM 632 O O . GLU A 1 85 ? 1.512 5.941 -1.696 1.00 93.56 85 GLU A O 1
ATOM 637 N N . CYS A 1 86 ? 0.368 7.380 -2.966 1.00 92.38 86 CYS A N 1
ATOM 638 C CA . CYS A 1 86 ? 0.865 6.919 -4.256 1.00 92.38 86 CYS A CA 1
ATOM 639 C C . CYS A 1 86 ? 1.363 8.119 -5.067 1.00 92.38 86 CYS A C 1
ATOM 641 O O . CYS A 1 86 ? 0.558 8.904 -5.575 1.00 92.38 86 CYS A O 1
ATOM 643 N N . GLY A 1 87 ? 2.684 8.307 -5.157 1.00 90.38 87 GLY A N 1
ATOM 644 C CA . GLY A 1 87 ? 3.286 9.434 -5.884 1.00 90.38 87 GLY A CA 1
ATOM 645 C C . GLY A 1 87 ? 2.775 10.810 -5.432 1.00 90.38 87 GLY A C 1
ATOM 646 O O . GLY A 1 87 ? 2.541 11.688 -6.260 1.00 90.38 87 GLY A O 1
ATOM 647 N N . GLY A 1 88 ? 2.531 10.977 -4.127 1.00 90.50 88 GLY A N 1
ATOM 648 C CA . GLY A 1 88 ? 2.007 12.213 -3.532 1.00 90.50 88 GLY A CA 1
ATOM 649 C C . GLY A 1 88 ? 0.481 12.370 -3.572 1.00 90.50 88 GLY A C 1
ATOM 650 O O . GLY A 1 88 ? -0.026 13.455 -3.288 1.00 90.50 88 GLY A O 1
ATOM 651 N N . ARG A 1 89 ? -0.264 11.320 -3.938 1.00 93.50 89 ARG A N 1
ATOM 652 C CA . ARG A 1 89 ? -1.733 11.301 -3.910 1.00 93.50 89 ARG A CA 1
ATOM 653 C C . ARG A 1 89 ? -2.252 10.167 -3.039 1.00 93.50 89 ARG A C 1
ATOM 655 O O . ARG A 1 89 ? -1.842 9.027 -3.219 1.00 93.50 89 ARG A O 1
ATOM 662 N N . THR A 1 90 ? -3.260 10.443 -2.223 1.00 94.00 90 THR A N 1
ATOM 663 C CA . THR A 1 90 ? -4.011 9.399 -1.524 1.00 94.00 90 THR A CA 1
ATOM 664 C C . THR A 1 90 ? -5.067 8.788 -2.452 1.00 94.00 90 THR A C 1
ATOM 666 O O . THR A 1 90 ? -5.951 9.496 -2.939 1.00 94.00 90 THR A O 1
ATOM 669 N N . LEU A 1 91 ? -5.008 7.478 -2.684 1.00 95.44 91 LEU A N 1
ATOM 670 C CA . LEU A 1 91 ? -5.968 6.718 -3.493 1.00 95.44 91 LEU A CA 1
ATOM 671 C C . LEU A 1 91 ? -6.592 5.594 -2.657 1.00 95.44 91 LEU A C 1
ATOM 673 O O . LEU A 1 91 ? -5.874 4.948 -1.895 1.00 95.44 91 LEU A O 1
ATOM 677 N N . PRO A 1 92 ? -7.902 5.319 -2.751 1.00 95.88 92 PRO A N 1
ATOM 678 C CA . PRO A 1 92 ? -8.465 4.109 -2.162 1.00 95.88 92 PRO A CA 1
ATOM 679 C C . PRO A 1 92 ? -7.946 2.862 -2.890 1.00 95.88 92 PRO A C 1
ATOM 681 O O . PRO A 1 92 ? -7.612 2.917 -4.071 1.00 95.88 92 PRO A O 1
ATOM 684 N N . LEU A 1 93 ? -7.921 1.723 -2.191 1.00 94.81 93 LEU A N 1
ATOM 685 C CA . LEU A 1 93 ? -7.487 0.432 -2.745 1.00 94.81 93 LEU A CA 1
ATOM 686 C C . LEU A 1 93 ? -8.202 0.079 -4.067 1.00 94.81 93 LEU A C 1
ATOM 688 O O . LEU A 1 93 ? -7.595 -0.520 -4.946 1.00 94.81 93 LEU A O 1
ATOM 692 N N . SER A 1 94 ? -9.472 0.469 -4.215 1.00 94.44 94 SER A N 1
ATOM 693 C CA . SER A 1 94 ? -10.277 0.238 -5.423 1.00 94.44 94 SER A CA 1
ATOM 694 C C . SER A 1 94 ? -9.831 1.036 -6.646 1.00 94.44 94 SER A C 1
ATOM 696 O O . SER A 1 94 ? -10.127 0.628 -7.764 1.00 94.44 94 SER A O 1
ATOM 698 N N . ASP A 1 95 ? -9.149 2.162 -6.437 1.00 96.00 95 ASP A N 1
ATOM 699 C CA . ASP A 1 95 ? -8.814 3.125 -7.491 1.00 96.00 95 ASP A CA 1
ATOM 700 C C . ASP A 1 95 ? -7.318 3.076 -7.837 1.00 96.00 95 ASP A C 1
ATOM 702 O O . ASP A 1 95 ? -6.797 3.955 -8.529 1.00 96.00 95 ASP A O 1
ATOM 706 N N . LEU A 1 96 ? -6.603 2.068 -7.329 1.00 94.81 96 LEU A N 1
ATOM 707 C CA . LEU A 1 96 ? -5.213 1.846 -7.690 1.00 94.81 96 LEU A CA 1
ATOM 708 C C . LEU A 1 96 ? -5.084 1.477 -9.173 1.00 94.81 96 LEU A C 1
ATOM 710 O O . LEU A 1 96 ? -5.968 0.815 -9.724 1.00 94.81 96 LEU A O 1
ATOM 714 N N . PRO A 1 97 ? -3.966 1.855 -9.820 1.00 93.88 97 PRO A N 1
ATOM 715 C CA . PRO A 1 97 ? -3.649 1.385 -11.158 1.00 93.88 97 PRO A CA 1
ATOM 716 C C . PRO A 1 97 ? -3.747 -0.137 -11.256 1.00 93.88 97 PRO A C 1
ATOM 718 O O . PRO A 1 97 ? -3.320 -0.866 -10.354 1.00 93.88 97 PRO A O 1
ATOM 721 N N . GLU A 1 98 ? -4.287 -0.615 -12.374 1.00 90.44 98 GLU A N 1
ATOM 722 C CA . GLU A 1 98 ? -4.418 -2.043 -12.629 1.00 90.44 98 GLU A CA 1
ATOM 723 C C . GLU A 1 98 ? -3.058 -2.747 -12.492 1.00 90.44 98 GLU A C 1
ATOM 725 O O . GLU A 1 98 ? -2.035 -2.281 -12.994 1.00 90.44 98 GLU A O 1
ATOM 730 N N . GLY A 1 99 ? -3.046 -3.870 -11.773 1.00 90.62 99 GLY A N 1
ATOM 731 C CA . GLY A 1 99 ? -1.845 -4.673 -11.552 1.00 90.62 99 GLY A CA 1
ATOM 732 C C . GLY A 1 99 ? -0.910 -4.179 -10.443 1.00 90.62 99 GLY A C 1
ATOM 733 O O . GLY A 1 99 ? -0.040 -4.950 -10.049 1.00 90.62 99 GLY A O 1
ATOM 734 N N . LEU A 1 100 ? -1.090 -2.965 -9.899 1.00 93.56 100 LEU A N 1
ATOM 735 C CA . LEU A 1 100 ? -0.248 -2.468 -8.800 1.00 93.56 100 LEU A CA 1
ATOM 736 C C . LEU A 1 100 ? -0.443 -3.285 -7.518 1.00 93.56 100 LEU A C 1
ATOM 738 O O . LEU A 1 100 ? 0.528 -3.674 -6.877 1.00 93.56 100 LEU A O 1
ATOM 742 N N . GLU A 1 101 ? -1.701 -3.553 -7.174 1.00 94.62 101 GLU A N 1
ATOM 743 C CA . GLU A 1 101 ? -2.103 -4.394 -6.051 1.00 94.62 101 GLU A CA 1
ATOM 744 C C . GLU A 1 101 ? -3.205 -5.345 -6.528 1.00 94.62 101 GLU A C 1
ATOM 746 O O . GLU A 1 101 ? -4.347 -4.940 -6.748 1.00 94.62 101 GLU A O 1
ATOM 751 N N . SER A 1 102 ? -2.864 -6.618 -6.730 1.00 94.94 102 SER A N 1
ATOM 752 C CA . SER A 1 102 ? -3.779 -7.596 -7.337 1.00 94.94 102 SER A CA 1
ATOM 753 C C . SER A 1 102 ? -4.243 -8.665 -6.348 1.00 94.94 102 SER A C 1
ATOM 755 O O . SER A 1 102 ? -3.463 -9.204 -5.569 1.00 94.94 102 SER A O 1
ATOM 757 N N . GLY A 1 103 ? -5.536 -9.001 -6.371 1.00 95.50 103 GLY A N 1
ATOM 758 C CA . GLY A 1 103 ? -6.098 -10.066 -5.525 1.00 95.50 103 GLY A CA 1
ATOM 759 C C . GLY A 1 103 ? -6.110 -9.763 -4.021 1.00 95.50 103 GLY A C 1
ATOM 760 O O . GLY A 1 103 ? -6.286 -10.676 -3.215 1.00 95.50 103 GLY A O 1
ATOM 761 N N . SER A 1 104 ? -5.913 -8.504 -3.642 1.00 96.62 104 SER A N 1
ATOM 762 C CA . SER A 1 104 ? -5.889 -8.053 -2.252 1.00 96.62 104 SER A CA 1
ATOM 763 C C . SER A 1 104 ? -7.269 -7.625 -1.769 1.00 96.62 104 SER A C 1
ATOM 765 O O . SER A 1 104 ? -8.163 -7.323 -2.558 1.00 96.62 104 SER A O 1
ATOM 767 N N . SER A 1 105 ? -7.461 -7.608 -0.453 1.00 97.38 105 SER A N 1
ATOM 768 C CA . SER A 1 105 ? -8.756 -7.304 0.161 1.00 97.38 105 SER A CA 1
ATOM 769 C C . SER A 1 105 ? -8.603 -6.423 1.389 1.00 97.38 105 SER A C 1
ATOM 771 O O . SER A 1 105 ? -7.598 -6.523 2.094 1.00 97.38 105 SER A O 1
ATOM 773 N N . VAL A 1 106 ? -9.637 -5.645 1.704 1.00 97.00 106 VAL A N 1
ATOM 774 C CA . VAL A 1 106 ? -9.731 -4.885 2.953 1.00 97.00 106 VAL A CA 1
ATOM 775 C C . VAL A 1 106 ? -10.983 -5.270 3.738 1.00 97.00 106 VAL A C 1
ATOM 777 O O . VAL A 1 106 ? -12.045 -5.486 3.157 1.00 97.00 106 VAL A O 1
ATOM 780 N N . GLN A 1 107 ? -10.848 -5.374 5.059 1.00 95.94 107 GLN A N 1
ATOM 781 C CA . GLN A 1 107 ? -11.939 -5.635 5.996 1.00 95.94 107 GLN A CA 1
ATOM 782 C C . GLN A 1 107 ? -11.791 -4.790 7.263 1.00 95.94 107 GLN A C 1
ATOM 784 O O . GLN A 1 107 ? -10.722 -4.251 7.556 1.00 95.94 107 GLN A O 1
ATOM 789 N N . SER A 1 108 ? -12.876 -4.650 8.021 1.00 94.44 108 SER A N 1
ATOM 790 C CA . SER A 1 108 ? -12.829 -3.996 9.327 1.00 94.44 108 SER A CA 1
ATOM 791 C C . SER A 1 108 ? -12.147 -4.892 10.360 1.00 94.44 108 SER A C 1
ATOM 793 O O . SER A 1 108 ? -12.386 -6.101 10.382 1.00 94.44 108 SER A O 1
ATOM 795 N N . ILE A 1 109 ? -11.359 -4.307 11.261 1.00 90.31 109 ILE A N 1
ATOM 796 C CA . ILE A 1 109 ? -10.859 -5.017 12.444 1.00 90.31 109 ILE A CA 1
ATOM 797 C C . ILE A 1 109 ? -12.065 -5.466 13.287 1.00 90.31 109 ILE A C 1
ATOM 799 O O . ILE A 1 109 ? -12.919 -4.631 13.601 1.00 90.31 109 ILE A O 1
ATOM 803 N N . PRO A 1 110 ? -12.159 -6.754 13.668 1.00 84.00 110 PRO A N 1
ATOM 804 C CA . PRO A 1 110 ? -13.227 -7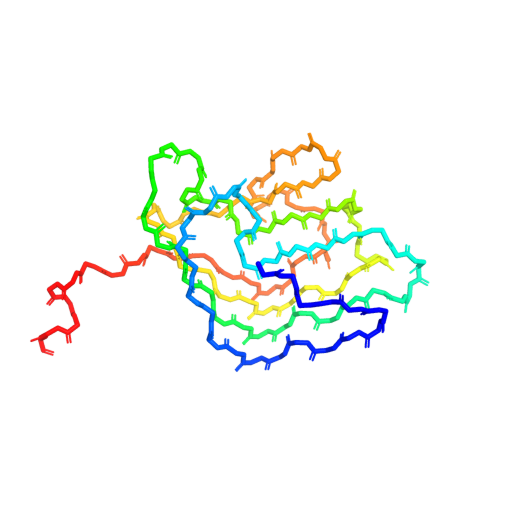.221 14.541 1.00 84.00 110 PRO A CA 1
ATOM 805 C C . PRO A 1 110 ? -13.211 -6.482 15.887 1.00 84.00 110 PRO A C 1
ATOM 807 O O . PRO A 1 110 ? -12.134 -6.206 16.424 1.00 84.00 110 PRO A O 1
ATOM 810 N N . PRO A 1 111 ? -14.378 -6.182 16.481 1.00 81.69 111 PRO A N 1
ATOM 811 C CA . PRO A 1 111 ? -14.417 -5.621 17.822 1.00 81.69 111 PRO A CA 1
ATOM 812 C C . PRO A 1 111 ? -13.800 -6.606 18.825 1.00 81.69 111 PRO A C 1
ATOM 814 O O . PRO A 1 111 ? -13.908 -7.822 18.667 1.00 81.69 111 PRO A O 1
ATOM 817 N N . ALA A 1 112 ? -13.186 -6.089 19.894 1.00 77.00 112 ALA A N 1
ATOM 818 C CA . ALA A 1 112 ? -12.471 -6.909 20.881 1.00 77.00 112 ALA A CA 1
ATOM 819 C C . ALA A 1 112 ? -13.328 -8.049 21.470 1.00 77.00 112 ALA A C 1
ATOM 821 O O . ALA A 1 112 ? -12.816 -9.130 21.750 1.00 77.00 112 ALA A O 1
ATOM 822 N N . GLY A 1 113 ? -14.643 -7.836 21.594 1.00 72.50 113 GLY A N 1
ATOM 823 C CA . GLY A 1 113 ? -15.591 -8.846 22.073 1.00 72.50 113 GLY A CA 1
ATOM 824 C C . GLY A 1 113 ? -15.737 -10.077 21.169 1.00 72.50 113 GLY A C 1
ATOM 825 O O . GLY A 1 113 ? -16.205 -11.103 21.641 1.00 72.50 113 GLY A O 1
ATOM 826 N N . THR A 1 114 ? -15.316 -10.014 19.904 1.00 74.38 114 THR A N 1
ATOM 827 C CA . THR A 1 114 ? -15.330 -11.160 18.979 1.00 74.38 114 THR A CA 1
ATOM 828 C C . THR A 1 114 ? -14.150 -12.113 19.204 1.00 74.38 114 THR A C 1
ATOM 830 O O . THR A 1 114 ? -14.227 -13.268 18.810 1.00 74.38 114 THR A O 1
ATOM 833 N N . ILE A 1 115 ? -13.062 -11.652 19.834 1.00 61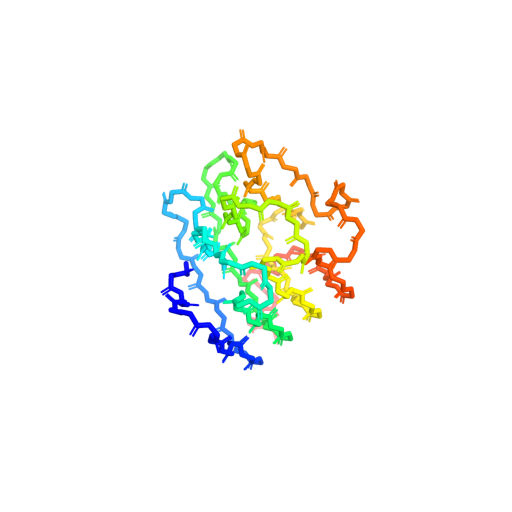.62 115 ILE A N 1
ATOM 834 C CA . ILE A 1 115 ? -11.841 -12.451 20.056 1.00 61.62 115 ILE A CA 1
ATOM 835 C C . ILE A 1 115 ? -11.934 -13.275 21.351 1.00 61.62 115 ILE A C 1
ATOM 837 O O . ILE A 1 115 ? -11.285 -14.308 21.476 1.00 61.62 115 ILE A O 1
ATOM 841 N N . LEU A 1 116 ? -12.731 -12.812 22.317 1.00 55.16 116 LEU A N 1
ATOM 842 C CA . LEU A 1 116 ? -12.870 -13.419 23.647 1.00 55.16 116 LEU A CA 1
ATOM 843 C C . LEU A 1 116 ? -14.081 -14.365 23.771 1.00 55.16 116 LEU A C 1
ATOM 845 O O . LEU A 1 116 ? -14.417 -14.749 24.891 1.00 55.16 116 LEU A O 1
ATOM 849 N N . ALA A 1 117 ? -14.748 -14.685 22.657 1.00 46.66 117 ALA A N 1
ATOM 850 C CA . ALA A 1 117 ? -15.936 -15.540 22.606 1.00 46.66 117 ALA A CA 1
ATOM 851 C C . ALA A 1 117 ? -15.594 -16.994 22.256 1.00 46.66 117 ALA A C 1
ATOM 853 O O . ALA A 1 117 ? -14.696 -17.203 21.409 1.00 46.66 117 ALA A O 1
#

pLDDT: mean 87.91, std 10.97, range [46.66, 97.56]

Foldseek 3Di:
DDQDDWAAEAEAEEAEAAQDPLQGQEEEDFDDFPGAYEHEQYEYEQPDDPDPSQARNHEYLALDLRRYQAENYEYEGQVQWHWYRHNNDIDTPVPRPPRSHYNYGTGYDDDPVVVVD

Organism: Alexandrium catenella (NCBI:txid2925)

Sequence (117 aa):
MDYGGHDSRFLRNLVVTLPYDGQNCVNIGDFAAGHGDVIANNSCVVMPAGGDKGRVVAHLTQCDARFVTLAGNRYYTQGGNATFECGGRTLPLSDLPEGLESGSSVQSIPPAGTILA

Secondary structure (DSSP, 8-state):
----STT-EEES-EEEE--SSS--SEEE----TT---EEES-EEEE---SGGGGTEEEEESS-STTS-EEES-EEEETTS--EEEETTEEEEGGGSPTTTEES-EEEEPPPGGGT--

Radius of gyration: 13.6 Å; chains: 1; bounding box: 32×28×37 Å